Protein AF-A0A6G2Q452-F1 (afdb_monomer_lite)

Structure (mmCIF, N/CA/C/O backbone):
data_AF-A0A6G2Q452-F1
#
_entry.id   AF-A0A6G2Q452-F1
#
loop_
_atom_site.group_PDB
_atom_site.id
_atom_site.type_symbol
_atom_site.label_atom_id
_atom_site.label_alt_id
_atom_site.label_comp_id
_atom_site.label_asym_id
_atom_site.label_entity_id
_atom_site.label_seq_id
_atom_site.pdbx_PDB_ins_code
_atom_site.Cartn_x
_atom_site.Cartn_y
_atom_site.Cartn_z
_atom_site.occupancy
_atom_site.B_iso_or_equiv
_atom_site.auth_seq_id
_atom_site.auth_comp_id
_atom_site.auth_asym_id
_atom_site.auth_atom_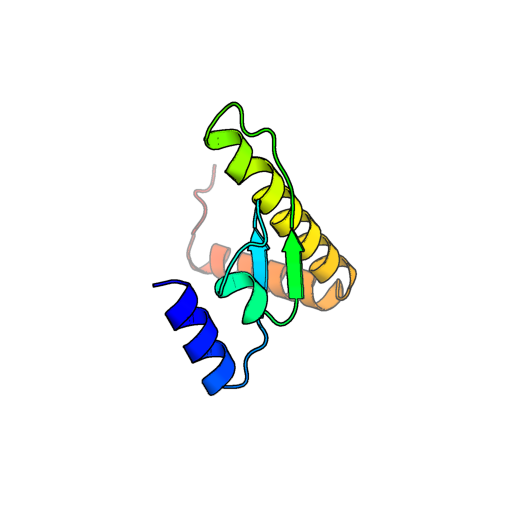id
_atom_site.pdbx_PDB_model_num
ATOM 1 N N . GLU A 1 1 ? 10.132 -14.028 -2.870 1.00 91.44 1 GLU A N 1
ATOM 2 C CA . GLU A 1 1 ? 9.089 -14.042 -1.817 1.00 91.44 1 GLU A CA 1
ATOM 3 C C . GLU A 1 1 ? 7.880 -13.177 -2.183 1.00 91.44 1 GLU A C 1
ATOM 5 O O . GLU A 1 1 ? 6.787 -13.721 -2.262 1.00 91.44 1 GLU A O 1
ATOM 10 N N . THR A 1 2 ? 8.049 -11.893 -2.522 1.00 92.94 2 THR A N 1
ATOM 11 C CA . THR A 1 2 ? 6.941 -10.962 -2.848 1.00 92.94 2 THR A CA 1
ATOM 12 C C . THR A 1 2 ? 5.986 -11.459 -3.938 1.00 92.94 2 THR A C 1
ATOM 14 O O . THR A 1 2 ? 4.778 -11.465 -3.732 1.00 92.94 2 THR A O 1
ATOM 17 N N . LEU A 1 3 ? 6.501 -11.963 -5.067 1.00 94.69 3 LEU A N 1
ATOM 18 C CA . LEU A 1 3 ? 5.660 -12.525 -6.137 1.00 94.69 3 LEU A CA 1
ATOM 19 C C . LEU A 1 3 ? 4.787 -13.694 -5.646 1.00 94.69 3 LEU A C 1
ATOM 21 O O . LEU A 1 3 ? 3.632 -13.828 -6.037 1.00 94.69 3 LEU A O 1
ATOM 25 N N . GLN A 1 4 ? 5.320 -14.531 -4.751 1.00 96.00 4 GLN A N 1
ATOM 26 C CA . GLN A 1 4 ? 4.553 -15.628 -4.169 1.00 96.00 4 GLN A CA 1
ATOM 27 C C . GLN A 1 4 ? 3.437 -15.100 -3.261 1.00 96.00 4 GLN A C 1
ATOM 29 O O . GLN A 1 4 ? 2.341 -15.654 -3.281 1.00 96.00 4 GLN A O 1
ATOM 34 N N . ALA A 1 5 ? 3.686 -14.027 -2.505 1.00 95.75 5 ALA A N 1
ATOM 35 C CA . ALA A 1 5 ? 2.663 -13.377 -1.690 1.00 95.75 5 ALA A CA 1
ATOM 36 C C . ALA A 1 5 ? 1.527 -12.803 -2.554 1.00 95.75 5 ALA A C 1
ATOM 38 O O . ALA A 1 5 ? 0.362 -13.048 -2.249 1.00 95.75 5 ALA A O 1
ATOM 39 N N . VAL A 1 6 ? 1.847 -12.145 -3.676 1.00 95.56 6 VAL A N 1
ATOM 40 C CA . VAL A 1 6 ? 0.847 -11.654 -4.648 1.00 95.56 6 VAL A CA 1
ATOM 41 C C . VAL A 1 6 ? -0.001 -12.805 -5.197 1.00 95.56 6 VAL A C 1
ATOM 43 O O . VAL A 1 6 ? -1.228 -12.745 -5.186 1.00 95.56 6 VAL A O 1
ATOM 46 N N . ARG A 1 7 ? 0.632 -13.922 -5.571 1.00 94.75 7 ARG A N 1
ATOM 47 C CA . ARG A 1 7 ? -0.079 -15.126 -6.037 1.00 94.75 7 ARG A CA 1
ATOM 48 C C . ARG A 1 7 ? -0.934 -15.787 -4.960 1.00 94.75 7 ARG A C 1
ATOM 50 O O . ARG A 1 7 ? -1.942 -16.418 -5.270 1.00 94.75 7 ARG A O 1
ATOM 57 N N . VAL A 1 8 ? -0.526 -15.732 -3.692 1.00 96.94 8 VAL A N 1
ATOM 58 C CA . VAL A 1 8 ? -1.370 -16.183 -2.573 1.00 96.94 8 VAL A CA 1
ATOM 59 C C . VAL A 1 8 ? -2.578 -15.262 -2.434 1.00 96.94 8 VAL A C 1
ATOM 61 O O . VAL A 1 8 ? -3.688 -15.777 -2.363 1.00 96.94 8 VAL A O 1
ATOM 64 N N . ALA A 1 9 ? -2.375 -13.941 -2.449 1.00 96.25 9 ALA A N 1
ATOM 65 C CA . ALA A 1 9 ? -3.441 -12.947 -2.336 1.00 96.25 9 ALA A CA 1
ATOM 66 C C . ALA A 1 9 ? -4.525 -13.157 -3.408 1.00 96.25 9 ALA A C 1
ATOM 68 O O . ALA A 1 9 ? -5.701 -13.279 -3.064 1.00 96.25 9 ALA A O 1
ATOM 69 N N . HIS A 1 10 ? -4.127 -13.344 -4.671 1.00 93.56 10 HIS A N 1
ATOM 70 C CA . HIS A 1 10 ? -5.054 -13.683 -5.759 1.00 93.56 10 HIS A CA 1
ATOM 71 C C . HIS A 1 10 ? -5.830 -14.973 -5.503 1.00 93.56 10 HIS A C 1
ATOM 73 O O . HIS A 1 10 ? -7.050 -15.008 -5.650 1.00 93.56 10 HIS A O 1
ATOM 79 N N . ARG A 1 11 ? -5.148 -16.037 -5.061 1.00 95.94 11 ARG A N 1
ATOM 80 C CA . ARG A 1 11 ? -5.794 -17.331 -4.775 1.00 95.94 11 ARG A CA 1
ATOM 81 C C . ARG A 1 11 ? -6.845 -17.257 -3.669 1.00 95.94 11 ARG A C 1
ATOM 83 O O . ARG A 1 11 ? -7.747 -18.088 -3.662 1.00 95.94 11 ARG A O 1
ATOM 90 N N . VAL A 1 12 ? -6.738 -16.295 -2.754 1.00 97.62 12 VAL A N 1
ATOM 91 C CA . VAL A 1 12 ? -7.725 -16.076 -1.684 1.00 97.62 12 VAL A CA 1
ATOM 92 C C . VAL A 1 12 ? -8.725 -14.955 -2.002 1.00 97.62 12 VAL A C 1
ATOM 94 O O . VAL A 1 12 ? -9.510 -14.579 -1.137 1.00 97.62 12 VAL A O 1
ATOM 97 N N . GLY A 1 13 ? -8.726 -14.431 -3.232 1.00 96.88 13 GLY A N 1
ATOM 98 C CA . GLY A 1 13 ? -9.684 -13.423 -3.695 1.00 96.88 13 GLY A CA 1
ATOM 99 C C . GLY A 1 13 ? -9.374 -11.986 -3.264 1.00 96.88 13 GLY A C 1
ATOM 100 O O . GLY A 1 13 ? -10.250 -11.127 -3.354 1.00 96.88 13 GLY A O 1
ATOM 101 N N . LEU A 1 14 ? -8.156 -11.705 -2.794 1.00 97.69 14 LEU A N 1
ATOM 102 C CA . LEU A 1 14 ? -7.718 -10.343 -2.490 1.00 97.69 14 LEU A CA 1
ATOM 103 C C . LEU A 1 14 ? -7.287 -9.609 -3.763 1.00 97.69 14 LEU A C 1
ATOM 105 O O . LEU A 1 14 ? -6.773 -10.214 -4.701 1.00 97.69 14 LEU A O 1
ATOM 109 N N . LYS A 1 15 ? -7.457 -8.285 -3.747 1.00 96.88 15 LYS A N 1
ATOM 110 C CA . LYS A 1 15 ? -6.927 -7.367 -4.758 1.00 96.88 15 LYS A CA 1
ATOM 111 C C . LYS A 1 15 ? -5.566 -6.828 -4.337 1.00 96.88 15 LYS A C 1
ATOM 113 O O . LYS A 1 15 ? -5.354 -6.547 -3.157 1.00 96.88 15 LYS A O 1
ATOM 118 N N . VAL A 1 16 ? -4.663 -6.664 -5.298 1.00 96.38 16 VAL A N 1
ATOM 119 C CA . VAL A 1 16 ? -3.284 -6.226 -5.068 1.00 96.38 16 VAL A CA 1
ATOM 120 C C . VAL A 1 16 ? -3.020 -4.901 -5.776 1.00 96.38 16 VAL A C 1
ATOM 122 O O . VAL A 1 16 ? -3.068 -4.817 -7.001 1.00 96.38 16 VAL A O 1
ATOM 125 N N . ALA A 1 17 ? -2.684 -3.878 -4.990 1.00 95.81 17 ALA A N 1
ATOM 126 C CA . ALA A 1 17 ? -2.092 -2.639 -5.479 1.00 95.81 17 ALA A CA 1
ATOM 127 C C . ALA A 1 17 ? -0.570 -2.690 -5.273 1.00 95.81 17 ALA A C 1
ATOM 129 O O . ALA A 1 17 ? -0.099 -2.770 -4.138 1.00 95.81 17 ALA A O 1
ATOM 130 N N . LEU A 1 18 ? 0.196 -2.656 -6.362 1.00 95.25 18 LEU A N 1
ATOM 131 C CA . LEU A 1 18 ? 1.654 -2.596 -6.346 1.00 95.25 18 LEU A CA 1
ATOM 132 C C . LEU A 1 18 ? 2.111 -1.136 -6.359 1.00 95.25 18 LEU A C 1
ATOM 134 O O . LEU A 1 18 ? 1.759 -0.388 -7.265 1.00 95.25 18 LEU A O 1
ATOM 138 N N . ILE A 1 19 ? 2.934 -0.743 -5.391 1.00 94.19 19 ILE A N 1
ATOM 139 C CA . ILE A 1 19 ? 3.634 0.547 -5.388 1.00 94.19 19 ILE A CA 1
ATOM 140 C C . ILE A 1 19 ? 5.116 0.252 -5.600 1.00 94.19 19 ILE A C 1
ATOM 142 O O . ILE A 1 19 ? 5.712 -0.501 -4.831 1.00 94.19 19 ILE A O 1
ATOM 146 N N . THR A 1 20 ? 5.697 0.795 -6.665 1.00 90.94 20 THR A N 1
ATOM 147 C CA . THR A 1 20 ? 7.076 0.492 -7.065 1.00 90.94 20 THR A CA 1
ATOM 148 C C . THR A 1 20 ? 7.699 1.676 -7.787 1.00 90.94 20 THR A C 1
ATOM 150 O O . THR A 1 20 ? 7.014 2.455 -8.439 1.00 90.94 20 THR A O 1
ATOM 153 N N . ASP A 1 21 ? 9.011 1.809 -7.685 1.00 88.88 21 ASP A N 1
ATOM 154 C CA . ASP A 1 21 ? 9.813 2.742 -8.469 1.00 88.88 21 ASP A CA 1
ATOM 155 C C . ASP A 1 21 ? 9.898 2.358 -9.955 1.00 88.88 21 ASP A C 1
ATOM 157 O O . ASP A 1 21 ? 10.032 3.231 -10.816 1.00 88.88 21 ASP A O 1
ATOM 161 N N . LEU A 1 22 ? 9.765 1.065 -10.266 1.00 87.56 22 LEU A N 1
ATOM 162 C CA . LEU A 1 22 ? 9.867 0.537 -11.619 1.00 87.56 22 LEU A CA 1
ATOM 163 C C . LEU A 1 22 ? 8.907 -0.638 -11.849 1.00 87.56 22 LEU A C 1
ATOM 165 O O . LEU A 1 22 ? 9.082 -1.736 -11.328 1.00 87.56 22 LEU A O 1
ATOM 169 N N . ALA A 1 23 ? 7.911 -0.430 -12.709 1.00 85.62 23 ALA A N 1
ATOM 170 C CA . ALA A 1 23 ? 6.926 -1.450 -13.064 1.00 85.62 23 ALA A CA 1
ATOM 171 C C . ALA A 1 23 ? 7.465 -2.425 -14.125 1.00 85.62 23 ALA A C 1
ATOM 173 O O . ALA A 1 23 ? 7.074 -2.364 -15.289 1.00 85.62 23 ALA A O 1
ATOM 174 N N . LEU A 1 24 ? 8.385 -3.311 -13.734 1.00 82.44 24 LEU A N 1
ATOM 175 C CA . LEU A 1 24 ? 8.929 -4.341 -14.621 1.00 82.44 24 LEU A CA 1
ATOM 176 C C . LEU A 1 24 ? 8.717 -5.757 -14.088 1.00 82.44 24 LEU A C 1
ATOM 178 O O . LEU A 1 24 ? 8.935 -6.059 -12.914 1.00 82.44 24 LEU A O 1
ATOM 182 N N . GLY A 1 25 ? 8.397 -6.649 -15.022 1.00 88.12 25 GLY A N 1
ATOM 183 C CA . GLY A 1 25 ? 8.381 -8.084 -14.800 1.00 88.12 25 GLY A CA 1
ATOM 184 C C . GLY A 1 25 ? 7.154 -8.592 -14.034 1.00 88.12 25 GLY A C 1
ATOM 185 O O . GLY A 1 25 ? 6.179 -7.865 -13.841 1.00 88.12 25 GLY A O 1
ATOM 186 N N . PRO A 1 26 ? 7.221 -9.843 -13.545 1.00 90.88 26 PRO A N 1
ATOM 187 C CA . PRO A 1 26 ? 6.038 -10.596 -13.129 1.00 90.88 26 PRO A CA 1
ATOM 188 C C . PRO A 1 26 ? 5.227 -9.966 -11.994 1.00 90.88 26 PRO A C 1
ATOM 190 O O . PRO A 1 26 ? 4.059 -10.279 -11.831 1.00 90.88 26 PRO A O 1
ATOM 193 N N . LEU A 1 27 ? 5.833 -9.104 -11.174 1.00 91.31 27 LEU A N 1
ATOM 194 C CA . LEU A 1 27 ? 5.120 -8.430 -10.087 1.00 91.31 27 LEU A CA 1
ATOM 195 C C . LEU A 1 27 ? 4.102 -7.412 -10.604 1.00 91.31 27 LEU A C 1
ATOM 197 O O . LEU A 1 27 ? 3.004 -7.349 -10.062 1.00 91.31 27 LEU A O 1
ATOM 201 N N . ALA A 1 28 ? 4.465 -6.641 -11.63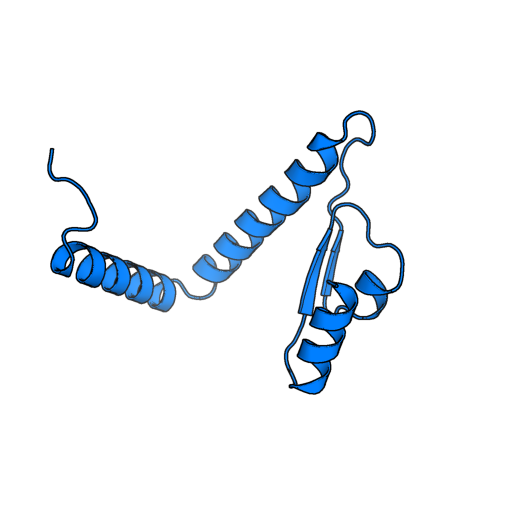1 1.00 93.19 28 ALA A N 1
ATOM 202 C CA . ALA A 1 28 ? 3.557 -5.683 -12.251 1.00 93.19 28 ALA A CA 1
ATOM 203 C C . ALA A 1 28 ? 2.458 -6.404 -13.044 1.00 93.19 28 ALA A C 1
ATOM 205 O O . ALA A 1 28 ? 1.304 -5.992 -12.983 1.00 93.19 28 ALA A O 1
ATOM 206 N N . ASP A 1 29 ? 2.805 -7.510 -13.711 1.00 92.50 29 ASP A N 1
ATOM 207 C CA . ASP A 1 29 ? 1.859 -8.321 -14.488 1.00 92.50 29 ASP A CA 1
ATOM 208 C C . ASP A 1 29 ? 0.781 -8.980 -13.610 1.00 92.50 29 ASP A C 1
ATOM 210 O O . ASP A 1 29 ? -0.351 -9.176 -14.047 1.00 92.50 29 ASP A O 1
ATOM 214 N N . GLU A 1 30 ? 1.129 -9.338 -12.371 1.00 92.75 30 GLU A N 1
ATOM 215 C CA . GLU A 1 30 ? 0.224 -10.018 -11.435 1.00 92.75 30 GLU A CA 1
ATOM 216 C C . GLU A 1 30 ? -0.529 -9.035 -10.516 1.00 92.75 30 GLU A C 1
ATOM 218 O O . GLU A 1 30 ? -1.403 -9.452 -9.759 1.00 92.75 30 GLU A O 1
ATOM 223 N N . ALA A 1 31 ? -0.216 -7.737 -10.540 1.00 94.94 31 ALA A N 1
ATOM 224 C CA . ALA A 1 31 ? -0.918 -6.732 -9.742 1.00 94.94 31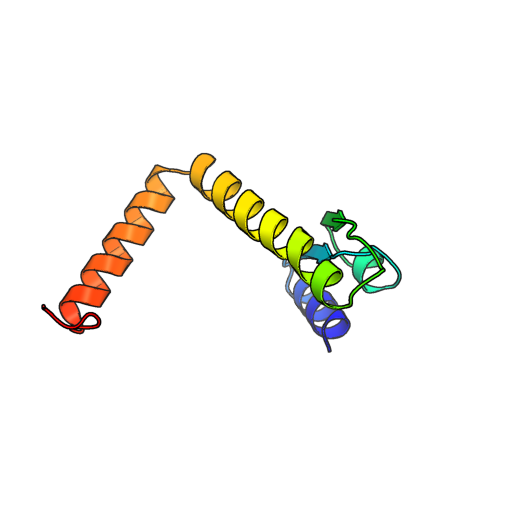 ALA A CA 1
ATOM 225 C C . ALA A 1 31 ? -2.209 -6.262 -10.435 1.00 94.94 31 ALA A C 1
ATOM 227 O O . ALA A 1 31 ? -2.241 -6.068 -11.646 1.00 94.94 31 ALA A O 1
ATOM 228 N N . ASP A 1 32 ? -3.275 -6.011 -9.668 1.00 96.00 32 ASP A N 1
ATOM 229 C CA . ASP A 1 32 ? -4.517 -5.450 -10.221 1.00 96.00 32 ASP A CA 1
ATOM 230 C C . ASP A 1 32 ? -4.366 -3.961 -10.562 1.00 96.00 32 ASP A C 1
ATOM 232 O O . ASP A 1 32 ? -4.965 -3.462 -11.514 1.00 96.00 32 ASP A O 1
ATOM 236 N N . VAL A 1 33 ? -3.581 -3.239 -9.759 1.00 95.69 33 VAL A N 1
ATOM 237 C CA . VAL A 1 33 ? -3.256 -1.824 -9.959 1.00 95.69 33 VAL A CA 1
ATOM 238 C C . VAL A 1 33 ? -1.772 -1.634 -9.691 1.00 95.69 33 VAL A C 1
ATOM 240 O O . VAL A 1 33 ? -1.262 -2.132 -8.691 1.00 95.69 33 VAL A O 1
ATOM 243 N N . THR A 1 34 ? -1.085 -0.882 -10.550 1.00 95.25 34 THR A N 1
ATOM 244 C CA . THR A 1 34 ? 0.329 -0.546 -10.357 1.00 95.25 34 THR A CA 1
ATOM 245 C C . THR A 1 34 ? 0.527 0.965 -10.325 1.00 95.25 34 THR A C 1
ATOM 247 O O . THR A 1 34 ? 0.228 1.664 -11.291 1.00 95.25 34 THR A O 1
ATOM 250 N N . PHE A 1 35 ? 1.077 1.461 -9.219 1.00 93.62 35 PHE A N 1
ATOM 251 C CA . PHE A 1 35 ? 1.548 2.828 -9.039 1.00 93.62 35 PHE A CA 1
ATOM 252 C C . PHE A 1 35 ? 3.062 2.859 -9.255 1.00 93.62 35 PHE A C 1
ATOM 254 O O . PHE A 1 35 ? 3.840 2.601 -8.336 1.00 93.62 35 PHE A O 1
ATOM 261 N N . ALA A 1 36 ? 3.468 3.144 -10.493 1.00 90.50 36 ALA A N 1
ATOM 262 C CA . ALA A 1 36 ? 4.870 3.295 -10.863 1.00 90.50 36 ALA A CA 1
ATOM 263 C C . ALA A 1 36 ? 5.344 4.725 -10.564 1.00 90.50 36 ALA A C 1
ATOM 265 O O . ALA A 1 36 ? 4.902 5.682 -11.200 1.00 90.50 36 ALA A O 1
ATOM 266 N N . THR A 1 37 ? 6.237 4.875 -9.594 1.00 87.12 37 THR A N 1
ATOM 267 C CA . THR A 1 37 ? 6.719 6.166 -9.096 1.00 87.12 37 THR A CA 1
ATOM 268 C C . THR A 1 37 ? 8.212 6.282 -9.341 1.00 87.12 37 THR A C 1
ATOM 270 O O . THR A 1 37 ? 9.015 5.986 -8.461 1.00 87.12 37 THR A O 1
ATOM 273 N N . GLY A 1 38 ? 8.583 6.680 -10.557 1.00 79.00 38 GLY A N 1
ATOM 274 C CA . GLY A 1 38 ? 9.985 6.765 -10.955 1.00 79.00 38 GLY A CA 1
ATOM 275 C C . GLY A 1 38 ? 10.798 7.703 -10.062 1.00 79.00 38 GLY A C 1
ATOM 276 O O . GLY A 1 38 ? 10.328 8.764 -9.646 1.00 79.00 38 GLY A O 1
ATOM 277 N N . THR A 1 39 ? 12.040 7.319 -9.799 1.00 75.81 39 THR A N 1
ATOM 278 C CA . THR A 1 39 ? 13.005 8.094 -9.016 1.00 75.81 39 THR A CA 1
ATOM 279 C C . THR A 1 39 ? 14.262 8.329 -9.845 1.00 75.81 39 THR A C 1
ATOM 281 O O . THR A 1 39 ? 14.479 7.691 -10.879 1.00 75.81 39 THR A O 1
ATOM 284 N N . GLY A 1 40 ? 15.123 9.249 -9.406 1.00 72.50 40 GLY A N 1
ATOM 285 C CA . GLY A 1 40 ? 16.482 9.296 -9.939 1.00 72.50 40 GLY A CA 1
ATOM 286 C C . GLY A 1 40 ? 17.167 7.942 -9.726 1.00 72.50 40 GLY A C 1
ATOM 287 O O . GLY A 1 40 ? 17.006 7.327 -8.682 1.00 72.50 40 GLY A O 1
ATOM 288 N N . SER A 1 41 ? 17.928 7.458 -10.706 1.00 70.56 41 SER A N 1
ATOM 289 C CA . SER A 1 41 ? 18.684 6.199 -10.585 1.00 70.56 41 SER A CA 1
ATOM 290 C C . SER A 1 41 ? 20.128 6.424 -10.125 1.00 70.56 41 SER A C 1
ATOM 292 O O . SER A 1 41 ? 20.981 5.551 -10.283 1.00 70.56 41 SER A O 1
ATOM 294 N N . ARG A 1 42 ? 20.448 7.637 -9.652 1.00 75.38 42 ARG A N 1
ATOM 295 C CA . ARG A 1 42 ? 21.820 8.031 -9.302 1.00 75.38 42 ARG A CA 1
ATOM 296 C C . ARG A 1 42 ? 22.234 7.476 -7.948 1.00 75.38 42 ARG A C 1
ATOM 298 O O . ARG A 1 42 ? 23.414 7.200 -7.756 1.00 75.38 42 ARG A O 1
ATOM 305 N N . LEU A 1 43 ? 21.285 7.330 -7.026 1.00 73.38 43 LEU A N 1
ATOM 306 C CA . LEU A 1 43 ? 21.526 6.869 -5.667 1.00 73.38 43 LEU A CA 1
ATOM 307 C C . LEU A 1 43 ? 20.470 5.825 -5.300 1.00 73.38 43 LEU A C 1
ATOM 309 O O . LEU A 1 43 ? 19.295 5.983 -5.605 1.00 73.38 43 LEU A O 1
ATOM 313 N N . VAL A 1 44 ? 20.878 4.748 -4.626 1.00 68.31 44 VAL A N 1
ATOM 314 C CA . VAL A 1 44 ? 19.983 3.613 -4.317 1.00 68.31 44 VAL A CA 1
ATOM 315 C C . VAL A 1 44 ? 18.791 4.041 -3.453 1.00 68.31 44 VAL A C 1
ATOM 317 O O . VAL A 1 44 ? 17.699 3.502 -3.608 1.00 68.31 44 VAL A O 1
ATOM 320 N N . PHE A 1 45 ? 18.976 5.036 -2.582 1.00 66.62 45 PHE A N 1
ATOM 321 C CA . PHE A 1 45 ? 17.919 5.564 -1.716 1.00 66.62 45 PHE A CA 1
ATOM 322 C C . PHE A 1 45 ? 16.860 6.386 -2.451 1.00 66.62 45 PHE A C 1
ATOM 324 O O . PHE A 1 45 ? 15.745 6.503 -1.941 1.00 66.62 45 PHE A O 1
ATOM 331 N N . ASP A 1 46 ? 17.167 6.903 -3.644 1.00 71.44 46 ASP A N 1
ATOM 332 C CA . ASP A 1 46 ? 16.180 7.623 -4.448 1.00 71.44 46 ASP A CA 1
ATOM 333 C C . ASP A 1 46 ? 14.986 6.700 -4.732 1.00 71.44 46 ASP A C 1
ATOM 335 O O . ASP A 1 46 ? 13.850 7.135 -4.568 1.00 71.44 46 ASP A O 1
ATOM 339 N N . SER A 1 47 ? 15.252 5.412 -4.998 1.00 72.62 47 SER A N 1
ATOM 340 C CA . SER A 1 47 ? 14.281 4.331 -5.253 1.00 72.62 47 SER A CA 1
ATOM 341 C C . SER A 1 47 ? 13.195 4.186 -4.183 1.00 72.62 47 SER A C 1
ATOM 343 O O . SER A 1 47 ? 12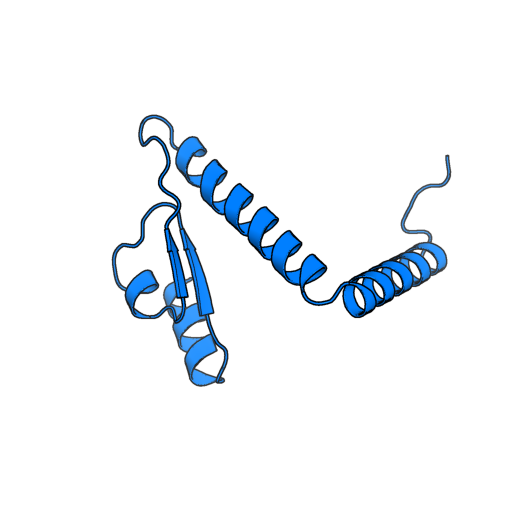.099 3.721 -4.474 1.00 72.62 47 SER A O 1
ATOM 345 N N . TYR A 1 48 ? 13.469 4.573 -2.931 1.00 78.12 48 TYR A N 1
ATOM 346 C CA . TYR A 1 48 ? 12.509 4.420 -1.831 1.00 78.12 48 TYR A CA 1
ATOM 347 C C . TYR A 1 48 ? 11.641 5.666 -1.629 1.00 78.12 48 TYR A C 1
ATOM 349 O O . TYR A 1 48 ? 10.508 5.566 -1.160 1.00 78.12 48 TYR A O 1
ATOM 357 N N . ALA A 1 49 ? 12.136 6.853 -1.987 1.00 86.25 49 ALA A N 1
ATOM 358 C CA . ALA A 1 49 ? 11.457 8.105 -1.671 1.00 86.25 49 ALA A CA 1
ATOM 359 C C . ALA A 1 49 ? 10.077 8.201 -2.344 1.00 86.25 49 ALA A C 1
ATOM 361 O O . ALA A 1 49 ? 9.076 8.430 -1.663 1.00 86.25 49 ALA A O 1
ATOM 362 N N . ALA A 1 50 ? 10.003 7.979 -3.659 1.00 87.50 50 ALA A N 1
ATOM 363 C CA . ALA A 1 50 ? 8.748 8.147 -4.389 1.00 87.50 50 ALA A CA 1
ATOM 364 C C . ALA A 1 50 ? 7.685 7.080 -4.043 1.00 87.50 50 ALA A C 1
ATOM 366 O O . ALA A 1 50 ? 6.537 7.476 -3.820 1.00 87.50 50 ALA A O 1
ATOM 367 N N . PRO A 1 51 ? 8.025 5.781 -3.873 1.00 90.88 51 PRO A N 1
ATOM 368 C CA . PRO A 1 51 ? 7.067 4.792 -3.380 1.00 90.88 51 PRO A CA 1
ATOM 369 C C . PRO A 1 51 ? 6.466 5.137 -2.012 1.00 90.88 51 PRO A C 1
ATOM 371 O O . PRO A 1 51 ? 5.263 4.973 -1.820 1.00 90.88 51 PRO A O 1
ATOM 374 N N . ASN A 1 52 ? 7.251 5.672 -1.068 1.00 90.88 52 ASN A N 1
ATOM 375 C CA . ASN A 1 52 ? 6.696 6.086 0.228 1.00 90.88 52 ASN A CA 1
ATOM 376 C C . ASN A 1 52 ? 5.760 7.278 0.118 1.00 90.88 52 ASN A C 1
ATOM 378 O O . ASN A 1 52 ? 4.711 7.285 0.757 1.00 90.88 52 ASN A O 1
ATOM 382 N N . VAL A 1 53 ? 6.135 8.289 -0.669 1.00 92.12 53 VAL A N 1
ATOM 383 C CA . VAL A 1 53 ? 5.276 9.460 -0.876 1.00 92.12 53 VAL A CA 1
ATOM 384 C C . VAL A 1 53 ? 3.950 9.025 -1.494 1.00 92.12 53 VAL A C 1
ATOM 386 O O . VAL A 1 53 ? 2.896 9.477 -1.056 1.00 92.12 53 VAL A O 1
ATOM 389 N N . MET A 1 54 ? 3.981 8.089 -2.443 1.00 94.25 54 MET A N 1
ATOM 390 C CA . MET A 1 54 ? 2.770 7.511 -3.020 1.00 94.25 54 MET A CA 1
ATOM 391 C C . MET A 1 54 ? 1.958 6.704 -2.005 1.00 94.25 54 MET A C 1
ATOM 393 O O . MET A 1 54 ? 0.739 6.838 -1.971 1.00 94.25 54 MET A O 1
ATOM 397 N N . ALA A 1 55 ? 2.600 5.915 -1.141 1.00 95.19 55 ALA A N 1
ATOM 398 C CA . ALA A 1 55 ? 1.904 5.198 -0.075 1.00 95.19 55 ALA A CA 1
ATOM 399 C C . ALA A 1 55 ? 1.213 6.159 0.910 1.00 95.19 55 ALA A C 1
ATOM 401 O O . ALA A 1 55 ? 0.056 5.944 1.268 1.00 95.19 55 ALA A O 1
ATOM 402 N N . ALA A 1 56 ? 1.886 7.246 1.302 1.00 96.12 56 ALA A N 1
ATOM 403 C CA . ALA A 1 56 ? 1.315 8.284 2.157 1.00 96.12 56 ALA A CA 1
ATOM 404 C C . ALA A 1 56 ? 0.149 9.014 1.469 1.00 96.12 56 ALA A C 1
ATOM 406 O O . ALA A 1 56 ? -0.900 9.206 2.081 1.00 96.12 56 ALA A O 1
ATOM 407 N N . ALA A 1 57 ? 0.296 9.363 0.188 1.00 96.62 57 ALA A N 1
ATOM 408 C CA . ALA A 1 57 ? -0.761 9.998 -0.595 1.00 96.62 57 ALA A CA 1
ATOM 409 C C . ALA A 1 57 ? -1.981 9.081 -0.772 1.00 96.62 57 ALA A C 1
ATOM 411 O O . ALA A 1 57 ? -3.116 9.535 -0.647 1.00 96.62 57 ALA A O 1
ATOM 412 N N . LEU A 1 58 ? -1.764 7.784 -1.011 1.00 96.31 58 LEU A N 1
ATOM 413 C CA . LEU A 1 58 ? -2.840 6.800 -1.097 1.00 96.31 58 LEU A CA 1
ATOM 414 C C . LEU A 1 58 ? -3.571 6.662 0.240 1.00 96.31 58 LEU A C 1
ATOM 416 O O . LEU A 1 58 ? -4.798 6.633 0.260 1.00 96.31 58 LEU A O 1
ATOM 420 N N . LEU A 1 59 ? -2.835 6.617 1.354 1.00 96.38 59 LEU A N 1
ATOM 421 C CA . LEU A 1 59 ? -3.438 6.584 2.682 1.00 96.38 59 LEU A CA 1
ATOM 422 C C . LEU A 1 59 ? -4.286 7.835 2.938 1.00 96.38 59 LEU A C 1
ATOM 424 O O . LEU A 1 59 ? -5.425 7.694 3.373 1.00 96.38 59 LEU A O 1
ATOM 428 N N . GLN A 1 60 ? -3.778 9.026 2.607 1.00 97.31 60 GLN A N 1
ATOM 429 C CA . GLN A 1 60 ? -4.542 10.271 2.715 1.00 97.31 60 GLN A CA 1
ATOM 430 C C . GLN A 1 60 ? -5.813 10.230 1.853 1.00 97.31 60 GLN A C 1
ATOM 432 O O . GLN A 1 60 ? -6.897 10.570 2.313 1.00 97.31 60 GLN A O 1
ATOM 437 N N . ALA A 1 61 ? -5.719 9.743 0.615 1.00 97.56 61 ALA A N 1
ATOM 438 C CA . ALA A 1 61 ? -6.889 9.608 -0.247 1.00 97.56 61 ALA A CA 1
ATOM 439 C C . ALA A 1 61 ? -7.928 8.632 0.338 1.00 97.56 61 ALA A C 1
ATOM 441 O O . ALA A 1 61 ? -9.130 8.868 0.236 1.00 97.56 61 ALA A O 1
ATOM 442 N N . MET A 1 62 ? -7.485 7.548 0.986 1.00 96.38 62 MET A N 1
ATOM 443 C CA . MET A 1 62 ? -8.376 6.621 1.690 1.00 96.38 62 MET A CA 1
ATOM 444 C C . MET A 1 62 ? -9.046 7.272 2.904 1.00 96.38 62 MET A C 1
ATOM 446 O O . MET A 1 62 ? -10.207 6.967 3.172 1.00 96.38 62 MET A O 1
ATOM 450 N N . THR A 1 63 ? -8.340 8.143 3.634 1.00 97.50 63 THR A N 1
ATOM 451 C CA . THR A 1 63 ? -8.929 8.879 4.760 1.00 97.50 63 THR A CA 1
ATOM 452 C C . THR A 1 63 ? -9.925 9.931 4.295 1.00 97.50 63 THR A C 1
ATOM 454 O O . THR A 1 63 ? -10.983 10.068 4.901 1.00 97.50 63 THR A O 1
ATOM 457 N N . ASP A 1 64 ? -9.632 10.616 3.189 1.00 98.12 64 ASP A N 1
ATOM 458 C CA . ASP A 1 64 ? -10.518 11.626 2.603 1.00 98.12 64 ASP A CA 1
ATOM 459 C C . ASP A 1 64 ? -11.797 10.996 2.032 1.00 98.12 64 ASP A C 1
ATOM 461 O O . ASP A 1 64 ? -12.867 11.601 2.077 1.00 98.12 64 ASP A O 1
ATOM 465 N N . ALA A 1 65 ? -11.704 9.767 1.514 1.00 98.25 65 ALA A N 1
ATOM 466 C CA . ALA A 1 65 ? -12.846 9.030 0.979 1.00 98.25 65 ALA A CA 1
ATOM 467 C C . ALA A 1 65 ? -13.832 8.544 2.059 1.00 98.25 65 ALA A C 1
ATOM 469 O O . ALA A 1 65 ? -14.994 8.293 1.742 1.00 98.25 65 ALA A O 1
ATOM 470 N N . ASP A 1 66 ? -13.384 8.387 3.309 1.00 97.88 66 ASP A N 1
ATOM 471 C CA . ASP A 1 66 ? -14.211 7.929 4.433 1.00 97.88 66 ASP A CA 1
ATOM 472 C C . ASP A 1 66 ? -13.731 8.554 5.763 1.00 97.88 66 ASP A C 1
ATOM 474 O O . ASP A 1 66 ? -13.063 7.900 6.585 1.00 97.88 66 ASP A O 1
ATOM 478 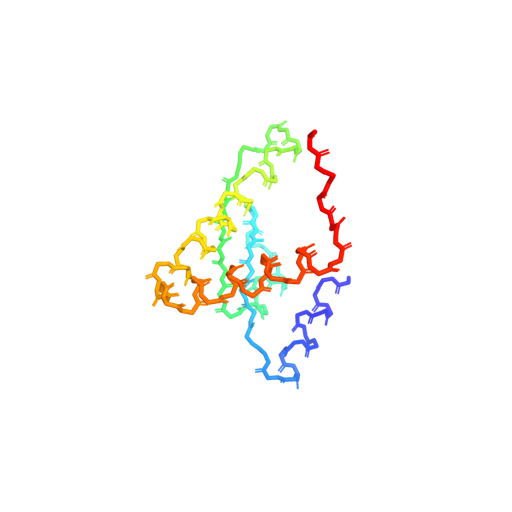N N . PRO A 1 67 ? -14.022 9.851 5.976 1.00 97.50 67 PRO A N 1
ATOM 479 C CA . PRO A 1 67 ? -13.505 10.596 7.119 1.00 97.50 67 PRO A CA 1
ATOM 480 C C . PRO A 1 67 ? -14.113 10.126 8.446 1.00 97.50 67 PRO A C 1
ATOM 482 O O . PRO A 1 67 ? -13.406 10.063 9.450 1.00 97.50 67 PRO A O 1
ATOM 485 N N . GLU A 1 68 ? -15.388 9.725 8.464 1.00 98.06 68 GLU A N 1
ATOM 486 C CA . GLU A 1 68 ? -16.066 9.254 9.680 1.00 98.06 68 GLU A CA 1
ATOM 487 C C . GLU A 1 68 ? -15.469 7.936 10.181 1.00 98.06 68 GLU A C 1
ATOM 489 O O . GLU A 1 68 ? -15.127 7.805 11.360 1.00 98.06 68 GLU A O 1
ATOM 494 N N . ARG A 1 69 ? -15.261 6.961 9.284 1.00 97.31 69 ARG A N 1
ATOM 495 C CA . ARG A 1 69 ? -14.580 5.711 9.643 1.00 97.31 69 ARG A CA 1
ATOM 496 C C . ARG A 1 69 ? -13.151 5.966 10.098 1.00 97.31 69 ARG A C 1
ATOM 498 O O . ARG A 1 69 ? -12.669 5.272 10.995 1.00 97.31 69 ARG A O 1
ATOM 505 N N . THR A 1 70 ? -12.459 6.908 9.463 1.00 97.38 70 THR A N 1
ATOM 506 C CA . THR A 1 70 ? -11.091 7.275 9.836 1.00 97.38 70 THR A CA 1
ATOM 507 C C . THR A 1 70 ? -11.058 7.814 11.261 1.00 97.38 70 THR A C 1
ATOM 509 O O . THR A 1 70 ? -10.323 7.275 12.089 1.00 97.38 70 THR A O 1
ATOM 512 N N . GLN A 1 71 ? -11.920 8.784 11.568 1.00 97.50 71 GLN A N 1
ATOM 513 C CA . GLN A 1 71 ? -12.058 9.367 12.899 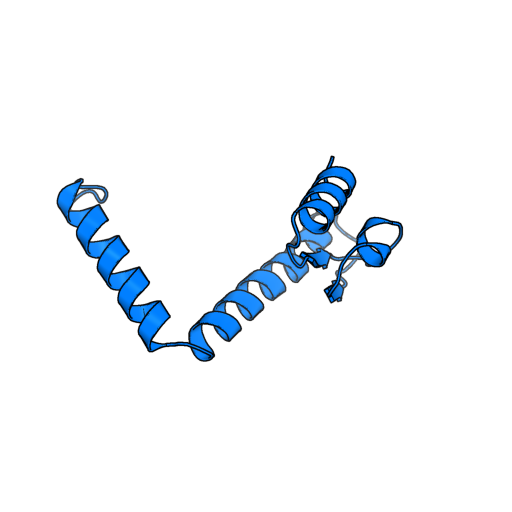1.00 97.50 71 GLN A CA 1
ATOM 514 C C . GLN A 1 71 ? -12.371 8.298 13.955 1.00 97.50 71 GLN A C 1
ATOM 516 O O . GLN A 1 71 ? -11.648 8.171 14.940 1.00 97.50 71 GLN A O 1
ATOM 521 N N . ALA A 1 72 ? -13.360 7.435 13.704 1.00 97.75 72 ALA A N 1
ATOM 522 C CA . ALA A 1 72 ? -13.730 6.370 14.636 1.00 97.75 72 ALA A CA 1
ATOM 523 C C . ALA A 1 72 ? -12.579 5.379 14.915 1.00 97.75 72 ALA A C 1
ATOM 525 O O . ALA A 1 72 ? -12.450 4.845 16.021 1.00 97.75 72 ALA A O 1
ATOM 526 N N . ARG A 1 73 ? -11.720 5.100 13.922 1.00 96.38 73 ARG A N 1
ATOM 527 C CA . ARG A 1 73 ? -10.538 4.240 14.117 1.00 96.38 73 ARG A CA 1
ATOM 528 C C . ARG A 1 73 ? -9.458 4.923 14.952 1.00 96.38 73 ARG A C 1
ATOM 530 O O . ARG A 1 73 ? -8.815 4.223 15.735 1.00 96.38 73 ARG A O 1
ATOM 537 N N . LEU A 1 74 ? -9.265 6.231 14.786 1.00 96.00 74 LEU A N 1
ATOM 538 C CA . LEU A 1 74 ? -8.322 7.017 15.585 1.00 96.00 74 LEU A CA 1
ATOM 539 C C . LEU A 1 74 ? -8.772 7.085 17.048 1.00 96.00 74 LEU A C 1
ATOM 541 O O . LEU A 1 74 ? -8.003 6.720 17.929 1.00 96.00 74 LEU A O 1
ATOM 545 N N . GLU A 1 75 ? -10.044 7.388 17.303 1.00 96.50 75 GLU A N 1
ATOM 546 C CA . GLU A 1 75 ? -10.607 7.411 18.662 1.00 96.50 75 GLU A CA 1
ATOM 547 C C . GLU A 1 75 ? -10.480 6.052 19.360 1.00 96.50 75 GLU A C 1
ATOM 549 O O . GLU A 1 75 ? -10.094 5.958 20.525 1.00 96.50 75 GLU A O 1
ATOM 554 N N . LYS A 1 76 ? -10.754 4.958 18.638 1.00 95.25 76 LYS A N 1
ATOM 555 C CA . LYS A 1 76 ? -10.561 3.606 19.176 1.00 95.25 76 LYS A CA 1
ATOM 556 C C . LYS A 1 76 ? -9.095 3.338 19.527 1.00 95.25 76 LYS A C 1
ATOM 558 O O . LYS A 1 76 ? -8.821 2.671 20.523 1.00 95.25 76 LYS A O 1
ATOM 563 N N . TYR A 1 77 ? -8.160 3.806 18.703 1.00 92.31 77 TYR A N 1
ATOM 564 C CA . TYR A 1 77 ? -6.731 3.661 18.967 1.00 92.31 77 TYR A CA 1
ATOM 565 C C . TYR A 1 77 ? -6.302 4.447 20.216 1.00 92.31 77 TYR A C 1
ATOM 567 O O . TYR A 1 77 ? -5.567 3.911 21.049 1.00 92.31 77 TYR A O 1
ATOM 575 N N . GLU A 1 78 ? -6.804 5.670 20.385 1.00 92.19 78 GLU A N 1
ATOM 576 C CA . GLU A 1 78 ? -6.564 6.503 21.571 1.00 92.19 78 GLU A CA 1
ATOM 577 C C . GLU A 1 78 ? -7.100 5.834 22.843 1.00 92.19 78 GLU A C 1
ATOM 579 O O . GLU A 1 78 ? -6.353 5.656 23.802 1.00 92.19 78 GLU A O 1
ATOM 584 N N . GLN A 1 79 ? -8.338 5.328 22.816 1.00 93.44 79 GLN A N 1
ATOM 585 C CA . GLN A 1 79 ? -8.932 4.599 23.946 1.00 93.44 79 GLN A CA 1
ATOM 586 C C . GLN A 1 79 ? -8.091 3.390 24.378 1.00 93.44 79 GLN A C 1
ATOM 588 O O . GLN A 1 79 ? -7.900 3.154 25.571 1.00 93.44 79 GLN A O 1
ATOM 593 N N . VAL A 1 80 ? -7.586 2.609 23.417 1.00 91.69 80 VAL A N 1
ATOM 594 C CA . VAL A 1 80 ? -6.713 1.457 23.699 1.00 91.69 80 VAL A CA 1
ATOM 595 C C . VAL A 1 80 ? -5.378 1.924 24.285 1.00 91.69 80 VAL A C 1
ATOM 597 O O . VAL A 1 80 ? -4.884 1.337 25.248 1.00 91.69 80 VAL A O 1
ATOM 600 N N . SER A 1 81 ? -4.806 2.996 23.743 1.00 89.81 81 SER A N 1
ATOM 601 C CA . SER A 1 81 ? -3.539 3.555 24.221 1.00 89.81 81 SER A CA 1
ATOM 602 C C . SER A 1 81 ? -3.635 4.047 25.667 1.00 89.81 81 SER A C 1
ATOM 604 O O . SER A 1 81 ? -2.744 3.756 26.470 1.00 89.81 81 SER A O 1
ATOM 606 N N . ASP A 1 82 ? -4.739 4.707 26.023 1.00 88.44 82 ASP A N 1
ATOM 607 C CA . ASP A 1 82 ? -5.020 5.165 27.385 1.00 88.44 82 ASP A CA 1
ATOM 608 C C . ASP A 1 82 ? -5.175 3.995 28.361 1.00 88.44 82 ASP A C 1
ATOM 610 O O . ASP A 1 82 ? -4.599 4.006 29.452 1.00 88.44 82 ASP A O 1
ATOM 614 N N . GLN A 1 83 ? -5.903 2.947 27.968 1.00 91.31 83 GLN A N 1
ATOM 615 C CA . GLN A 1 83 ? -6.091 1.750 28.797 1.00 91.31 83 GLN A CA 1
ATOM 616 C C . GLN A 1 83 ? -4.770 1.038 29.105 1.00 91.31 83 GLN A C 1
ATOM 618 O O . GLN A 1 83 ? -4.590 0.523 30.208 1.00 91.31 83 GLN A O 1
ATOM 623 N N . HIS A 1 84 ? -3.842 1.021 28.147 1.00 90.44 84 HIS A N 1
ATOM 624 C CA . HIS A 1 84 ? -2.569 0.317 28.280 1.00 90.44 84 HIS A CA 1
ATOM 625 C C . HIS A 1 84 ? -1.401 1.202 28.727 1.00 90.44 84 HIS A C 1
ATOM 627 O O . HIS A 1 84 ? -0.290 0.689 28.843 1.00 90.44 84 HIS A O 1
ATOM 633 N N . GLN A 1 85 ? -1.636 2.495 29.000 1.00 82.25 85 GLN A N 1
ATOM 634 C CA . GLN A 1 85 ? -0.585 3.471 29.329 1.00 82.25 85 GLN A CA 1
ATOM 635 C C . GLN A 1 85 ? 0.566 3.416 28.310 1.00 82.25 85 GLN A C 1
ATOM 637 O O . GLN A 1 85 ? 1.743 3.413 28.668 1.00 82.25 85 GLN A O 1
ATOM 642 N N . PHE A 1 86 ? 0.210 3.305 27.026 1.00 82.00 86 PHE A N 1
ATOM 643 C CA . PHE A 1 86 ? 1.178 3.113 25.946 1.00 82.00 86 PHE A CA 1
ATOM 644 C C . PHE A 1 86 ? 2.126 4.312 25.805 1.00 82.00 86 PHE A C 1
ATOM 646 O O . PHE A 1 86 ? 3.297 4.152 25.465 1.00 82.00 86 PHE A O 1
ATOM 653 N N . PHE A 1 87 ? 1.622 5.511 26.100 1.00 78.75 87 PHE A N 1
ATOM 654 C CA . PHE A 1 87 ? 2.397 6.743 26.113 1.00 78.75 87 PHE A CA 1
ATOM 655 C C . PHE A 1 87 ? 2.850 7.075 27.536 1.00 78.75 87 PHE A C 1
ATOM 657 O O . PHE A 1 87 ? 2.064 7.023 28.484 1.00 78.75 87 PHE A O 1
ATOM 664 N N . VAL A 1 88 ? 4.127 7.433 27.678 1.00 72.00 88 VAL A N 1
ATOM 665 C CA . VAL A 1 88 ? 4.668 7.966 28.932 1.00 72.00 88 VAL A CA 1
ATOM 666 C C . VAL A 1 88 ? 4.030 9.336 29.158 1.00 72.00 88 VAL A C 1
ATOM 668 O O . VAL A 1 88 ? 4.019 10.161 28.249 1.00 72.00 88 VAL A O 1
ATOM 671 N N . ARG A 1 89 ? 3.458 9.560 30.344 1.00 70.81 89 ARG A N 1
ATOM 672 C CA . ARG A 1 89 ? 2.991 10.892 30.746 1.00 70.81 89 ARG A CA 1
ATOM 673 C C . ARG A 1 89 ? 4.218 11.760 31.032 1.00 70.81 89 ARG A C 1
ATOM 675 O O . ARG A 1 89 ? 5.105 11.283 31.740 1.00 70.81 89 ARG A O 1
ATOM 682 N N . ASP A 1 90 ? 4.249 12.967 30.468 1.00 66.06 90 ASP A N 1
ATOM 683 C CA . ASP A 1 90 ? 5.272 13.986 30.758 1.00 66.06 90 ASP A CA 1
ATOM 684 C C . ASP A 1 90 ? 5.392 14.281 32.265 1.00 66.06 90 ASP A C 1
ATOM 686 O O . ASP A 1 90 ? 4.346 14.285 32.964 1.00 66.06 90 ASP A O 1
#

Foldseek 3Di:
DQLVVLVVCVVVPHAAEAQFCDCDDDNNVSHPHYHHFHFDPPDPCRRVVRSVVVVVVVVVVVCVVPVPVVVVVVVVVVVVCVVVVVDDDD

Secondary structure (DSSP, 8-state):
-HHHHHHHHHHTT---EEEES---SHHHHT-SEEEE----SSSTTHHHHHHHHHHHHHHHHHHHH-HHHHHHHHHHHHHHHHHHT-SPP-

Radius of gyration: 17.73 Å; chains: 1; bounding box: 38×31×46 Å

pLDDT: mean 90.14, std 8.73, range [66.06, 98.25]

Sequence (90 aa):
ETLQAVRVAHRVGLKVALITDLALGPLADEADVTFATGTGSRLVFDSYAAPNVMAAALLQAMTDADPERTQARLEKYEQVSDQHQFFVRD